Protein AF-A0A7Y9KHU3-F1 (afdb_monomer_lite)

Foldseek 3Di:
DDPPPPPPPPLPLVVQLVVLLVVLLVVDDPCCCVVPVPDDLLVSLCVSCVSVVVQCVPPSVVLSVLSSVCSPPVPVRVVVNVVVVVPTPDDDPPDDPPPDDDDD

Radius of gyration: 17.87 Å; chains: 1; bounding box: 54×32×49 Å

Structure (mmCIF, N/CA/C/O backbone):
data_AF-A0A7Y9KHU3-F1
#
_entry.id   AF-A0A7Y9KHU3-F1
#
loop_
_atom_site.group_PDB
_atom_site.id
_atom_site.type_symbol
_atom_site.label_atom_id
_atom_site.label_alt_id
_atom_site.label_comp_id
_atom_site.label_asym_id
_atom_site.label_entity_id
_atom_site.label_seq_id
_atom_site.pdbx_PDB_ins_code
_atom_site.Cartn_x
_atom_site.Cartn_y
_atom_site.Cartn_z
_atom_site.occupancy
_atom_site.B_iso_or_equiv
_atom_site.auth_seq_id
_atom_site.auth_comp_id
_atom_site.auth_asym_id
_atom_site.auth_atom_id
_atom_site.pdbx_PDB_model_num
ATOM 1 N N . MET A 1 1 ? 20.226 18.497 34.778 1.00 49.62 1 MET A N 1
ATOM 2 C CA . MET A 1 1 ? 20.101 17.257 33.993 1.00 49.62 1 MET A CA 1
ATOM 3 C C . MET A 1 1 ? 18.645 17.169 33.599 1.00 49.62 1 MET A C 1
ATOM 5 O O . MET A 1 1 ? 17.831 16.731 34.396 1.00 49.62 1 MET A O 1
ATOM 9 N N . THR A 1 2 ? 18.303 17.796 32.478 1.00 56.50 2 THR A N 1
ATOM 10 C CA . THR A 1 2 ? 16.931 17.832 31.975 1.00 56.50 2 THR A CA 1
ATOM 11 C C . THR A 1 2 ? 16.620 16.442 31.457 1.00 56.50 2 THR A C 1
ATOM 13 O O . THR A 1 2 ? 17.385 15.898 30.663 1.00 56.50 2 THR A O 1
ATOM 16 N N . ASP A 1 3 ? 15.559 15.851 31.980 1.00 49.62 3 ASP A N 1
ATOM 17 C CA . ASP A 1 3 ? 15.072 14.560 31.535 1.00 49.62 3 ASP A CA 1
ATOM 18 C C . ASP A 1 3 ? 14.642 14.700 30.067 1.00 49.62 3 ASP A C 1
ATOM 20 O O . ASP A 1 3 ? 13.659 15.370 29.753 1.00 49.62 3 ASP A O 1
ATOM 24 N N . HIS A 1 4 ? 15.440 14.150 29.153 1.00 56.16 4 HIS A N 1
ATOM 25 C CA . HIS A 1 4 ? 15.076 14.003 27.748 1.00 56.16 4 HIS A CA 1
ATOM 26 C C . HIS A 1 4 ? 14.269 12.715 27.583 1.00 56.16 4 HIS A C 1
ATOM 28 O O . HIS A 1 4 ? 14.628 11.859 26.772 1.00 56.16 4 HIS A O 1
ATOM 34 N N . THR A 1 5 ? 13.191 12.561 28.359 1.00 50.50 5 THR A N 1
ATOM 35 C CA . THR A 1 5 ? 12.156 11.583 28.033 1.00 50.50 5 THR A CA 1
ATOM 36 C C . THR A 1 5 ? 11.664 11.953 26.641 1.00 50.50 5 THR A C 1
ATOM 38 O O . THR A 1 5 ? 10.925 12.917 26.443 1.00 50.50 5 THR A O 1
ATOM 41 N N . THR A 1 6 ? 12.178 11.228 25.651 1.00 45.66 6 THR A N 1
ATOM 42 C CA . THR A 1 6 ? 11.645 11.239 24.297 1.00 45.66 6 THR A CA 1
ATOM 43 C C . THR A 1 6 ? 10.179 10.864 24.464 1.00 45.66 6 THR A C 1
ATOM 45 O O . THR A 1 6 ? 9.923 9.834 25.096 1.00 45.66 6 THR A O 1
ATOM 48 N N . PRO A 1 7 ? 9.216 11.695 24.021 1.00 47.47 7 PRO A N 1
ATOM 49 C CA . PRO A 1 7 ? 7.821 11.290 24.081 1.00 47.47 7 PRO A CA 1
ATOM 50 C C . PRO A 1 7 ? 7.735 9.928 23.397 1.00 47.47 7 PRO A C 1
ATOM 52 O O . PRO A 1 7 ? 8.329 9.755 22.329 1.00 47.47 7 PRO A O 1
ATOM 55 N N . ALA A 1 8 ? 7.111 8.949 24.060 1.00 53.28 8 ALA A N 1
ATOM 56 C CA . ALA A 1 8 ? 6.898 7.633 23.477 1.00 53.28 8 ALA A CA 1
ATOM 57 C C . ALA A 1 8 ? 6.368 7.858 22.060 1.00 53.28 8 ALA A C 1
ATOM 59 O O . ALA A 1 8 ? 5.393 8.590 21.884 1.00 53.28 8 ALA A O 1
ATOM 60 N N . LYS A 1 9 ? 7.092 7.355 21.053 1.00 55.16 9 LYS A N 1
ATOM 61 C CA . LYS A 1 9 ? 6.645 7.417 19.665 1.00 55.16 9 LYS A CA 1
ATOM 62 C C . LYS A 1 9 ? 5.235 6.835 19.683 1.00 55.16 9 LYS A C 1
ATOM 64 O O . LYS A 1 9 ? 5.081 5.688 20.080 1.00 55.16 9 LYS A O 1
ATOM 69 N N . GLN A 1 10 ? 4.227 7.650 19.378 1.00 55.25 10 GLN A N 1
ATOM 70 C CA . GLN A 1 10 ? 2.865 7.159 19.223 1.00 55.25 10 GLN A CA 1
ATOM 71 C C . GLN A 1 10 ? 2.966 6.043 18.173 1.00 55.25 10 GLN A C 1
ATOM 73 O O . GLN A 1 10 ? 3.421 6.308 17.055 1.00 55.25 10 GLN A O 1
ATOM 78 N N . ASP A 1 11 ? 2.672 4.803 18.557 1.00 73.88 11 ASP A N 1
ATOM 79 C CA . ASP A 1 11 ? 2.684 3.650 17.659 1.00 73.88 11 ASP A CA 1
ATOM 80 C C . ASP A 1 11 ? 1.472 3.773 16.721 1.00 73.88 11 ASP A C 1
ATOM 82 O O . ASP A 1 11 ? 0.474 3.087 16.894 1.00 73.88 11 ASP A O 1
ATOM 86 N N . ASP A 1 12 ? 1.511 4.726 15.781 1.00 86.88 12 ASP A N 1
ATOM 87 C CA . ASP A 1 12 ? 0.494 4.895 14.741 1.00 86.88 12 ASP A CA 1
ATOM 88 C C . ASP A 1 12 ? 0.771 3.867 13.627 1.00 86.88 12 ASP A C 1
ATOM 90 O O . ASP A 1 12 ? 1.705 4.057 12.831 1.00 86.88 12 ASP A O 1
ATOM 94 N N . PRO A 1 13 ? -0.009 2.770 13.548 1.00 89.94 13 PRO A N 1
ATOM 95 C CA . PRO A 1 13 ? 0.242 1.704 12.585 1.00 89.94 13 PRO A CA 1
ATOM 96 C C . PRO A 1 13 ? 0.035 2.175 11.139 1.00 89.94 13 PRO A C 1
ATOM 98 O O . PRO A 1 13 ? 0.681 1.666 10.223 1.00 89.94 13 PRO A O 1
ATOM 101 N N . ILE A 1 14 ? -0.807 3.190 10.916 1.00 90.44 14 ILE A N 1
ATOM 102 C CA . ILE A 1 14 ? -1.021 3.780 9.592 1.00 90.44 14 ILE A CA 1
ATOM 103 C C . ILE A 1 14 ? 0.176 4.637 9.191 1.00 90.44 14 ILE A C 1
ATOM 105 O O . ILE A 1 14 ? 0.596 4.597 8.032 1.00 90.44 14 ILE A O 1
ATOM 109 N N . ALA A 1 15 ? 0.757 5.393 10.124 1.00 91.69 15 ALA A N 1
ATOM 110 C CA . ALA A 1 15 ? 1.996 6.113 9.854 1.00 91.69 15 ALA A CA 1
ATOM 111 C C . ALA A 1 15 ? 3.148 5.152 9.516 1.00 91.69 15 ALA A C 1
ATOM 113 O O . ALA A 1 15 ? 3.879 5.417 8.560 1.00 91.69 15 ALA A O 1
ATOM 114 N N . ASP A 1 16 ? 3.286 4.030 10.236 1.00 93.31 16 ASP A N 1
ATOM 115 C CA . ASP A 1 16 ? 4.307 3.018 9.923 1.00 93.31 16 ASP A CA 1
ATOM 116 C C . ASP A 1 16 ? 4.072 2.381 8.543 1.00 93.31 16 ASP A C 1
ATOM 118 O O . ASP A 1 16 ? 4.971 2.386 7.699 1.00 93.31 16 ASP A O 1
ATOM 122 N N . MET A 1 17 ? 2.842 1.939 8.254 1.00 95.06 17 MET A N 1
ATOM 123 C CA . MET A 1 17 ? 2.460 1.397 6.942 1.00 95.06 17 MET A CA 1
ATOM 124 C C . MET A 1 17 ? 2.778 2.375 5.799 1.00 95.06 17 MET A C 1
ATOM 126 O O . MET A 1 17 ? 3.350 1.977 4.784 1.00 95.06 17 MET A O 1
ATOM 130 N N . ARG A 1 18 ? 2.493 3.674 5.971 1.00 95.00 18 ARG A N 1
ATOM 131 C CA . ARG A 1 18 ? 2.795 4.713 4.967 1.00 95.00 18 ARG A CA 1
ATOM 132 C C . ARG A 1 18 ? 4.291 4.890 4.728 1.00 95.00 18 ARG A C 1
ATOM 134 O O . ARG A 1 18 ? 4.700 5.087 3.583 1.00 95.00 18 ARG A O 1
ATOM 141 N N . VAL A 1 19 ? 5.107 4.827 5.781 1.00 96.06 19 VAL A N 1
ATOM 142 C CA . VAL A 1 19 ? 6.570 4.887 5.647 1.00 96.06 19 VAL A CA 1
ATOM 143 C C . VAL A 1 19 ? 7.075 3.679 4.860 1.00 96.06 19 VAL A C 1
ATOM 145 O O . VAL A 1 19 ? 7.831 3.860 3.905 1.00 96.06 19 VAL A O 1
ATOM 148 N N . ARG A 1 20 ? 6.620 2.466 5.199 1.00 98.12 20 ARG A N 1
ATOM 149 C CA . ARG A 1 20 ? 6.982 1.239 4.471 1.00 98.12 20 ARG A CA 1
ATOM 150 C C . ARG A 1 20 ? 6.563 1.304 3.004 1.00 98.12 20 ARG A C 1
ATOM 152 O O . ARG A 1 20 ? 7.379 1.028 2.131 1.00 98.12 20 ARG A O 1
ATOM 159 N N . LEU A 1 21 ? 5.335 1.748 2.726 1.00 98.12 21 LEU A N 1
ATOM 160 C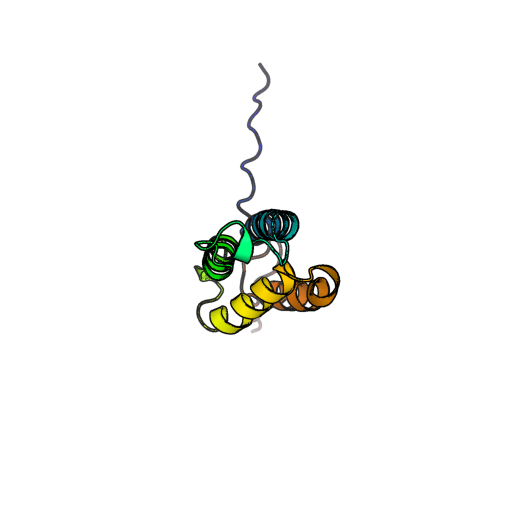 CA . LEU A 1 21 ? 4.833 1.931 1.364 1.00 98.12 21 LEU A CA 1
ATOM 161 C C . LEU A 1 21 ? 5.716 2.886 0.557 1.00 98.12 21 LEU A C 1
ATOM 163 O O . LEU A 1 21 ? 6.080 2.574 -0.573 1.00 98.12 21 LEU A O 1
ATOM 167 N N . GLY A 1 22 ? 6.078 4.034 1.134 1.00 97.81 22 GLY A N 1
ATOM 168 C CA . GLY A 1 22 ? 6.958 4.997 0.475 1.00 97.81 22 GLY A CA 1
ATOM 169 C C . GLY A 1 22 ? 8.329 4.405 0.145 1.00 97.81 22 GLY A C 1
ATOM 170 O O . GLY A 1 22 ? 8.842 4.629 -0.947 1.00 97.81 22 GLY A O 1
ATOM 171 N N . LEU A 1 23 ? 8.905 3.615 1.055 1.00 98.31 23 LEU A N 1
ATOM 172 C CA . LEU A 1 23 ? 10.187 2.941 0.830 1.00 98.31 23 LEU A CA 1
ATOM 173 C C . LEU A 1 23 ? 10.114 1.926 -0.315 1.00 98.31 23 LEU A C 1
ATOM 175 O O . LEU A 1 23 ? 10.978 1.942 -1.192 1.00 98.31 23 LEU A O 1
ATOM 179 N N . VAL A 1 24 ? 9.080 1.083 -0.331 1.00 98.25 24 VAL A N 1
ATOM 180 C CA . VAL A 1 24 ? 8.872 0.097 -1.400 1.00 98.25 24 VAL A CA 1
ATOM 181 C C . VAL A 1 24 ? 8.631 0.804 -2.734 1.00 98.25 24 VAL A C 1
ATOM 183 O O . VAL A 1 24 ? 9.306 0.498 -3.710 1.00 98.25 24 VAL A O 1
ATOM 186 N N . ALA A 1 25 ? 7.746 1.802 -2.779 1.00 97.94 25 ALA A N 1
ATOM 187 C CA . ALA A 1 25 ? 7.438 2.551 -3.998 1.00 97.94 25 ALA A CA 1
ATOM 188 C C . ALA A 1 25 ? 8.659 3.278 -4.587 1.00 97.94 25 ALA A C 1
ATOM 190 O O . ALA A 1 25 ? 8.823 3.324 -5.800 1.00 97.94 25 ALA A O 1
ATOM 191 N N . LEU A 1 26 ? 9.537 3.831 -3.743 1.00 97.81 26 LEU A N 1
ATOM 192 C CA . LEU A 1 26 ? 10.783 4.466 -4.191 1.00 97.81 26 LEU A CA 1
ATOM 193 C C . LEU A 1 26 ? 11.833 3.461 -4.681 1.00 97.81 26 LEU A C 1
ATOM 195 O O . LEU A 1 26 ? 12.715 3.835 -5.452 1.00 97.81 26 LEU A O 1
ATOM 199 N N . SER A 1 27 ? 11.763 2.218 -4.204 1.00 96.19 27 SER A N 1
ATOM 200 C CA . SER A 1 27 ? 12.696 1.148 -4.567 1.00 96.19 27 SER A CA 1
ATOM 201 C C . SER A 1 27 ? 12.212 0.340 -5.772 1.00 96.19 27 SER A C 1
ATOM 203 O O . SER A 1 27 ? 13.026 -0.271 -6.459 1.00 96.19 27 SER A O 1
ATOM 205 N N . TYR A 1 28 ? 10.904 0.338 -6.040 1.00 97.06 28 TYR A N 1
ATOM 206 C CA . TYR A 1 28 ? 10.309 -0.379 -7.155 1.00 97.06 28 TYR A CA 1
ATOM 207 C C . TYR A 1 28 ? 10.618 0.305 -8.490 1.00 97.06 28 TYR A C 1
ATOM 209 O O . TYR A 1 28 ? 10.441 1.510 -8.669 1.00 97.06 28 TYR A O 1
ATOM 217 N N . PHE A 1 29 ? 11.026 -0.500 -9.466 1.00 95.56 29 PHE A N 1
ATOM 218 C CA . PHE A 1 29 ? 11.112 -0.121 -10.871 1.00 95.56 29 PHE A CA 1
ATOM 219 C C . PHE A 1 29 ? 10.742 -1.340 -11.730 1.00 95.56 29 PHE A C 1
ATOM 221 O O . PHE A 1 29 ? 11.065 -2.461 -11.336 1.00 95.56 29 PHE A O 1
ATOM 228 N N . PRO A 1 30 ? 10.078 -1.178 -12.891 1.00 90.62 30 PRO A N 1
ATOM 229 C CA . PRO A 1 30 ? 9.545 -2.308 -13.664 1.00 90.62 30 PRO A CA 1
ATOM 230 C C . PRO A 1 30 ? 10.579 -3.388 -14.022 1.00 90.62 30 PRO A C 1
ATOM 232 O O . PRO A 1 30 ? 10.263 -4.577 -14.066 1.00 90.62 30 PRO A O 1
ATOM 235 N N . GLU A 1 31 ? 11.828 -2.991 -14.256 1.00 96.38 31 GLU A N 1
ATOM 236 C CA . GLU A 1 31 ? 12.923 -3.884 -14.628 1.00 96.38 31 GLU A CA 1
ATOM 237 C C . GLU A 1 31 ? 13.484 -4.700 -13.453 1.00 96.38 31 GLU A C 1
ATOM 239 O O . GLU A 1 31 ? 14.307 -5.587 -13.685 1.00 96.38 31 GLU A O 1
ATOM 244 N N . ILE A 1 32 ? 13.042 -4.465 -12.210 1.00 96.19 32 ILE A N 1
ATOM 245 C CA . ILE A 1 32 ? 13.544 -5.177 -11.025 1.00 96.19 32 ILE A CA 1
ATOM 246 C C . ILE A 1 32 ? 13.398 -6.692 -11.173 1.00 96.19 32 ILE A C 1
ATOM 248 O O . ILE A 1 32 ? 14.310 -7.431 -10.833 1.00 96.19 32 ILE A O 1
ATOM 252 N N . HIS A 1 33 ? 12.324 -7.160 -11.813 1.00 92.00 33 HIS A N 1
ATOM 253 C CA . HIS A 1 33 ? 12.087 -8.583 -12.066 1.00 92.00 33 HIS A CA 1
ATOM 254 C C . HIS A 1 33 ? 13.118 -9.225 -13.011 1.00 92.00 33 HIS A C 1
ATOM 256 O O . HIS A 1 33 ? 13.270 -10.445 -13.024 1.00 92.00 33 HIS A O 1
ATOM 262 N N . ALA A 1 34 ? 13.817 -8.425 -13.823 1.00 94.00 34 ALA A N 1
ATOM 263 C CA . ALA A 1 34 ? 14.903 -8.896 -14.679 1.00 94.00 34 ALA A CA 1
ATOM 264 C C . ALA A 1 34 ? 16.267 -8.850 -13.971 1.00 94.00 34 ALA A C 1
ATOM 266 O O . ALA A 1 34 ? 17.132 -9.674 -14.267 1.00 94.00 34 ALA A O 1
ATOM 267 N N . VAL A 1 35 ? 16.464 -7.892 -13.058 1.00 96.56 35 VAL A N 1
ATOM 268 C CA . VAL A 1 35 ? 17.711 -7.714 -12.292 1.00 96.56 35 VAL A CA 1
ATOM 269 C C . VAL A 1 35 ? 17.772 -8.671 -11.100 1.00 96.56 35 VAL A C 1
ATOM 271 O O . VAL A 1 35 ? 18.825 -9.231 -10.801 1.00 96.56 35 VAL A O 1
ATOM 274 N N . GLU A 1 36 ? 16.630 -8.894 -10.460 1.00 96.25 36 GLU A N 1
ATOM 275 C CA . GLU A 1 36 ? 16.452 -9.693 -9.254 1.00 96.25 36 GLU A CA 1
ATOM 276 C C . GLU A 1 36 ? 15.330 -10.717 -9.499 1.00 96.25 36 GLU A C 1
ATOM 278 O O . GLU A 1 36 ? 14.167 -10.460 -9.190 1.00 96.25 36 GLU A O 1
ATOM 283 N N . PRO A 1 37 ? 15.642 -11.897 -10.074 1.00 94.06 37 PRO A N 1
ATOM 284 C CA . PRO A 1 37 ? 14.630 -12.891 -10.452 1.00 94.06 37 PRO A CA 1
ATOM 285 C C . PRO A 1 37 ? 13.806 -13.435 -9.279 1.00 94.06 37 PRO A C 1
ATOM 287 O O . PRO A 1 37 ? 12.695 -13.925 -9.475 1.00 94.06 37 PRO A O 1
ATOM 290 N N . ASP A 1 38 ? 14.360 -13.364 -8.069 1.00 96.00 38 ASP A N 1
ATOM 291 C CA . ASP A 1 38 ? 13.697 -13.796 -6.840 1.00 96.00 38 ASP A CA 1
ATOM 292 C C . ASP A 1 38 ? 12.815 -12.699 -6.220 1.00 96.00 38 ASP A C 1
ATOM 294 O O . ASP A 1 38 ? 12.103 -12.975 -5.253 1.00 96.00 38 ASP A O 1
ATOM 298 N N . TYR A 1 39 ? 12.828 -11.475 -6.766 1.00 95.81 39 TYR A N 1
ATOM 299 C CA . TYR A 1 39 ? 12.007 -10.371 -6.282 1.00 95.81 39 TYR A CA 1
ATOM 300 C C . TYR A 1 39 ? 10.516 -10.664 -6.471 1.00 95.81 39 TYR A C 1
ATOM 302 O O . TYR A 1 39 ? 10.044 -10.968 -7.575 1.00 95.81 39 TYR A O 1
ATOM 310 N N . ARG A 1 40 ? 9.749 -10.501 -5.390 1.00 95.56 40 ARG A N 1
ATOM 311 C CA . ARG A 1 40 ? 8.293 -10.634 -5.391 1.00 95.56 40 ARG A CA 1
ATOM 312 C C . ARG A 1 40 ? 7.656 -9.419 -4.740 1.00 95.56 40 ARG A C 1
ATOM 314 O O . ARG A 1 40 ? 7.756 -9.232 -3.534 1.00 95.56 40 ARG A O 1
ATOM 321 N N . LEU A 1 41 ? 6.880 -8.674 -5.526 1.00 95.88 41 LEU A N 1
ATOM 322 C CA . LEU A 1 41 ? 6.075 -7.558 -5.022 1.00 95.88 41 LEU A CA 1
ATOM 323 C C . LEU A 1 41 ? 5.111 -7.995 -3.901 1.00 95.88 41 LEU A C 1
ATOM 325 O O . LEU A 1 41 ? 4.796 -7.213 -3.013 1.00 95.88 41 LEU A O 1
ATOM 329 N N . THR A 1 42 ? 4.661 -9.252 -3.903 1.00 96.00 42 THR A N 1
ATOM 330 C CA . THR A 1 42 ? 3.797 -9.798 -2.845 1.00 96.00 42 THR A CA 1
ATOM 331 C C . THR A 1 42 ? 4.456 -9.802 -1.469 1.00 96.00 42 THR A C 1
ATOM 333 O O . THR A 1 42 ? 3.757 -9.624 -0.474 1.00 96.00 42 THR A O 1
ATOM 336 N N . ASP A 1 43 ? 5.776 -9.989 -1.407 1.00 97.06 43 ASP A N 1
ATOM 337 C CA . ASP A 1 43 ? 6.516 -10.053 -0.145 1.00 97.06 43 ASP A CA 1
ATOM 338 C C . ASP A 1 43 ? 6.625 -8.641 0.459 1.00 97.06 43 ASP A C 1
ATOM 340 O O . ASP A 1 43 ? 6.358 -8.446 1.646 1.00 97.06 43 ASP A O 1
ATOM 344 N N . ASP A 1 44 ? 6.876 -7.635 -0.386 1.00 97.75 44 ASP A N 1
ATOM 345 C CA . ASP A 1 44 ? 6.844 -6.222 0.003 1.00 97.75 44 ASP A CA 1
ATOM 346 C C . ASP A 1 44 ? 5.448 -5.780 0.452 1.00 97.75 44 ASP A C 1
ATOM 348 O O . ASP A 1 44 ? 5.304 -5.117 1.476 1.00 97.75 44 ASP A O 1
ATOM 352 N N . VAL A 1 45 ? 4.400 -6.161 -0.284 1.00 97.50 45 VAL A N 1
ATOM 353 C CA . VAL A 1 45 ? 3.009 -5.830 0.070 1.00 97.50 45 VAL A CA 1
ATOM 354 C C . VAL A 1 45 ? 2.641 -6.416 1.435 1.00 97.50 45 VAL A C 1
ATOM 356 O O . VAL A 1 45 ? 2.043 -5.719 2.256 1.00 97.50 45 VAL A O 1
ATOM 359 N N . ALA A 1 46 ? 3.029 -7.665 1.711 1.00 96.31 46 ALA A N 1
ATOM 360 C CA . ALA A 1 46 ? 2.814 -8.283 3.017 1.00 96.31 46 ALA A CA 1
ATOM 361 C C . ALA A 1 46 ? 3.542 -7.517 4.134 1.00 96.31 46 ALA A C 1
ATOM 363 O O . ALA A 1 46 ? 2.957 -7.256 5.185 1.00 96.31 46 ALA A O 1
ATOM 364 N N . TRP A 1 47 ? 4.787 -7.095 3.892 1.00 97.00 47 TRP A N 1
ATOM 365 C CA . 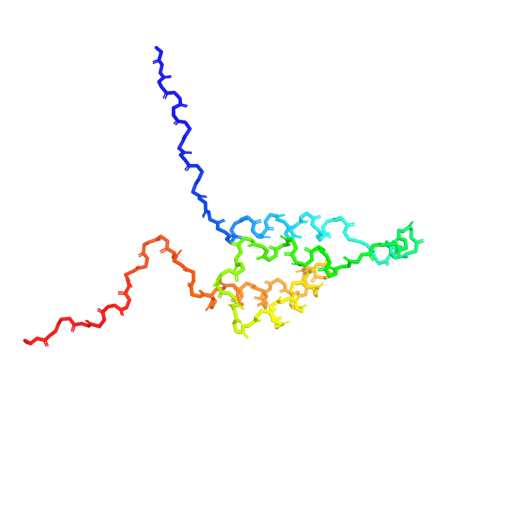TRP A 1 47 ? 5.564 -6.300 4.844 1.00 97.00 47 TRP A CA 1
ATOM 366 C C . TRP A 1 47 ? 4.992 -4.893 5.075 1.00 97.00 47 TRP A C 1
ATOM 368 O O . TRP A 1 47 ? 5.004 -4.395 6.203 1.00 97.00 47 TRP A O 1
ATOM 378 N N . VAL A 1 48 ? 4.461 -4.251 4.031 1.00 97.50 48 VAL A N 1
ATOM 379 C CA . VAL A 1 48 ? 3.792 -2.945 4.121 1.00 97.50 48 VAL A CA 1
ATOM 380 C C . VAL A 1 48 ? 2.527 -3.033 4.974 1.00 97.50 48 VAL A C 1
ATOM 382 O O . VAL A 1 48 ? 2.268 -2.126 5.760 1.00 97.50 48 VAL A O 1
ATOM 385 N N . LEU A 1 49 ? 1.753 -4.112 4.843 1.00 95.56 49 LEU A N 1
ATOM 386 C CA . LEU A 1 49 ? 0.485 -4.296 5.555 1.00 95.56 49 LEU A CA 1
ATOM 387 C C . LEU A 1 49 ? 0.626 -4.836 6.980 1.00 95.56 49 LEU A C 1
ATOM 389 O O . LEU A 1 49 ? -0.317 -4.705 7.758 1.00 95.56 49 LEU A O 1
ATOM 393 N N . GLU A 1 50 ? 1.777 -5.407 7.341 1.00 94.81 50 GLU A N 1
ATOM 394 C CA . GLU A 1 50 ? 2.039 -5.971 8.673 1.00 94.81 50 GLU A CA 1
ATOM 395 C C . GLU A 1 50 ? 1.589 -5.063 9.841 1.00 94.81 50 GLU A C 1
ATOM 397 O O . GLU A 1 50 ? 0.918 -5.581 10.736 1.00 94.81 50 GLU A O 1
ATOM 402 N N . PRO A 1 51 ? 1.844 -3.734 9.848 1.00 93.19 51 PRO A N 1
ATOM 403 C CA . PRO A 1 51 ? 1.452 -2.869 10.965 1.00 93.19 51 PRO A CA 1
ATOM 404 C C . PRO A 1 51 ? -0.059 -2.776 11.189 1.00 93.19 51 PRO A C 1
ATOM 406 O O . PRO A 1 51 ? -0.492 -2.466 12.293 1.00 93.19 51 PRO A O 1
ATOM 409 N N . ILE A 1 52 ? -0.862 -3.017 10.149 1.00 92.06 52 ILE A N 1
ATOM 410 C CA . ILE A 1 52 ? -2.325 -2.903 10.194 1.00 92.06 52 ILE A CA 1
ATOM 411 C C . ILE A 1 52 ? -3.029 -4.253 10.022 1.00 92.06 52 ILE A C 1
ATOM 413 O O . ILE A 1 52 ? -4.245 -4.290 9.840 1.00 92.06 52 ILE A O 1
ATOM 417 N N . ALA A 1 53 ? -2.288 -5.363 10.084 1.00 90.81 53 ALA A N 1
ATOM 418 C CA . ALA A 1 53 ? -2.793 -6.699 9.773 1.00 90.81 53 ALA A CA 1
ATOM 419 C C . ALA A 1 53 ? -4.019 -7.105 10.615 1.00 90.81 53 ALA A C 1
ATOM 421 O O . ALA A 1 53 ? -4.914 -7.787 10.117 1.00 90.81 53 ALA A O 1
ATOM 422 N N . GLU A 1 54 ? -4.096 -6.657 11.870 1.00 88.19 54 GLU A N 1
ATOM 423 C CA . GLU A 1 54 ? -5.221 -6.955 12.767 1.00 88.19 54 GLU A CA 1
ATOM 424 C C . GLU A 1 54 ? -6.530 -6.236 12.390 1.00 88.19 54 GLU A C 1
ATOM 426 O O . GLU A 1 54 ? -7.608 -6.699 12.757 1.00 88.19 54 GLU A O 1
ATOM 431 N N . PHE A 1 55 ? -6.457 -5.150 11.613 1.00 87.12 55 PHE A N 1
ATOM 432 C CA . PHE A 1 55 ? -7.610 -4.314 11.253 1.00 87.12 55 PHE A CA 1
ATOM 433 C C . PHE A 1 55 ? -8.208 -4.647 9.880 1.00 87.12 55 PHE A C 1
ATOM 435 O O . PHE A 1 55 ? -9.226 -4.073 9.506 1.00 87.12 55 PHE A O 1
ATOM 442 N N . ILE A 1 56 ? -7.584 -5.556 9.121 1.00 84.94 56 ILE A N 1
ATOM 443 C CA . ILE A 1 56 ? -7.891 -5.805 7.699 1.00 84.94 56 ILE A CA 1
ATOM 444 C C . ILE A 1 56 ? -8.392 -7.235 7.429 1.00 84.94 56 ILE A C 1
ATOM 446 O O . ILE A 1 56 ? -8.379 -7.689 6.287 1.00 84.94 56 ILE A O 1
ATOM 450 N N . ALA A 1 57 ? -8.829 -7.965 8.463 1.00 68.00 57 ALA A N 1
ATOM 451 C CA . ALA A 1 57 ? -9.117 -9.404 8.398 1.00 68.00 57 ALA A CA 1
ATOM 452 C C . ALA A 1 57 ? -10.179 -9.826 7.351 1.00 68.00 57 ALA A C 1
ATOM 454 O O . ALA A 1 57 ? -10.130 -10.963 6.886 1.00 68.00 57 ALA A O 1
ATOM 455 N N . GLU A 1 58 ? -11.093 -8.936 6.938 1.00 61.41 58 GLU A N 1
ATOM 456 C CA . GLU A 1 58 ? -12.091 -9.210 5.881 1.00 61.41 58 GLU A CA 1
ATOM 457 C C . GLU A 1 58 ? -11.757 -8.551 4.525 1.00 61.41 58 GLU A C 1
ATOM 459 O O . GLU A 1 58 ? -12.100 -9.082 3.470 1.00 61.41 58 GLU A O 1
ATOM 464 N N . GLU A 1 59 ? -11.024 -7.435 4.529 1.00 61.38 59 GLU A N 1
ATOM 465 C CA . GLU A 1 59 ? -10.735 -6.601 3.345 1.00 61.38 59 GLU A CA 1
ATOM 466 C C . GLU A 1 59 ? -9.309 -6.790 2.799 1.00 61.38 59 GLU A C 1
ATOM 468 O O . GLU A 1 59 ? -8.934 -6.209 1.776 1.00 61.38 59 GLU A O 1
ATOM 473 N N . GLY A 1 60 ? -8.505 -7.632 3.457 1.00 64.88 60 GLY A N 1
ATOM 474 C CA . GLY A 1 60 ? -7.066 -7.754 3.227 1.00 64.88 60 GLY A CA 1
ATOM 475 C C . GLY A 1 60 ? -6.674 -8.100 1.791 1.00 64.88 60 GLY A C 1
ATOM 476 O O . GLY A 1 60 ? -5.605 -7.696 1.347 1.00 64.88 60 GLY A O 1
ATOM 477 N N . SER A 1 61 ? -7.545 -8.774 1.029 1.00 73.75 61 SER A N 1
ATOM 478 C CA . SER A 1 61 ? -7.292 -9.064 -0.392 1.00 73.75 61 SER A CA 1
ATOM 479 C C . SER A 1 61 ? -7.418 -7.828 -1.292 1.00 73.75 61 SER A C 1
ATOM 481 O O . SER A 1 61 ? -6.580 -7.629 -2.168 1.00 73.75 61 SER A O 1
ATOM 483 N N . THR A 1 62 ? -8.412 -6.968 -1.048 1.00 88.12 62 THR A N 1
ATOM 484 C CA . THR A 1 62 ? -8.642 -5.748 -1.843 1.00 88.12 62 THR A CA 1
ATOM 485 C C . THR A 1 62 ? -7.623 -4.670 -1.484 1.00 88.12 62 THR A C 1
ATOM 487 O O . THR A 1 62 ? -7.058 -4.026 -2.367 1.00 88.12 62 THR A O 1
ATOM 490 N N . LEU A 1 63 ? -7.313 -4.518 -0.192 1.00 93.25 63 LEU A N 1
ATOM 491 C CA . LEU A 1 63 ? -6.296 -3.566 0.245 1.00 93.25 63 LEU A CA 1
ATOM 492 C C . LEU A 1 63 ? -4.890 -3.972 -0.226 1.00 93.25 63 LEU A C 1
ATOM 494 O O . LEU A 1 63 ? -4.126 -3.108 -0.647 1.00 93.25 63 LEU A O 1
ATOM 498 N N . ALA A 1 64 ? -4.551 -5.266 -0.219 1.00 95.19 64 ALA A N 1
ATOM 499 C CA . ALA A 1 64 ? -3.276 -5.744 -0.758 1.00 95.19 64 ALA A CA 1
ATOM 500 C C . ALA A 1 64 ? -3.119 -5.442 -2.253 1.00 95.19 64 ALA A C 1
ATOM 502 O O . ALA A 1 64 ? -2.050 -5.000 -2.677 1.00 95.19 64 ALA A O 1
ATOM 503 N N . GLU A 1 65 ? -4.176 -5.620 -3.049 1.00 96.25 65 GLU A N 1
ATOM 504 C CA . GLU A 1 65 ? -4.157 -5.257 -4.468 1.00 96.25 65 GLU A CA 1
ATOM 505 C C . GLU A 1 65 ? -3.957 -3.748 -4.663 1.00 96.25 65 GLU A C 1
ATOM 507 O O . GLU A 1 65 ? -3.122 -3.326 -5.467 1.00 96.25 65 GLU A O 1
ATOM 512 N N . LEU A 1 66 ? -4.667 -2.924 -3.892 1.00 97.44 66 LEU A N 1
ATOM 513 C CA . LEU A 1 66 ? -4.528 -1.472 -3.946 1.00 97.44 66 LEU A CA 1
ATOM 514 C C . LEU A 1 66 ? -3.127 -1.003 -3.530 1.00 97.44 66 LEU A C 1
ATOM 516 O O . LEU A 1 66 ? -2.556 -0.122 -4.173 1.00 97.44 66 LEU A O 1
ATOM 520 N N . VAL A 1 67 ? -2.531 -1.621 -2.509 1.00 97.75 67 VAL A N 1
ATOM 521 C CA . VAL A 1 67 ? -1.140 -1.364 -2.109 1.00 97.75 67 VAL A CA 1
ATOM 522 C C . VAL A 1 67 ? -0.174 -1.753 -3.226 1.00 97.75 67 VAL A C 1
ATOM 524 O O . VAL A 1 67 ? 0.683 -0.945 -3.574 1.00 97.75 67 VAL A O 1
ATOM 527 N N . ALA A 1 68 ? -0.337 -2.924 -3.850 1.00 97.75 68 ALA A N 1
ATOM 528 C CA . ALA A 1 68 ? 0.500 -3.348 -4.974 1.00 97.75 68 ALA A CA 1
ATOM 529 C C . ALA A 1 68 ? 0.425 -2.357 -6.149 1.00 97.75 68 ALA A C 1
ATOM 531 O O . ALA A 1 68 ? 1.449 -1.953 -6.699 1.00 97.75 68 ALA A O 1
ATOM 532 N N . ARG A 1 69 ?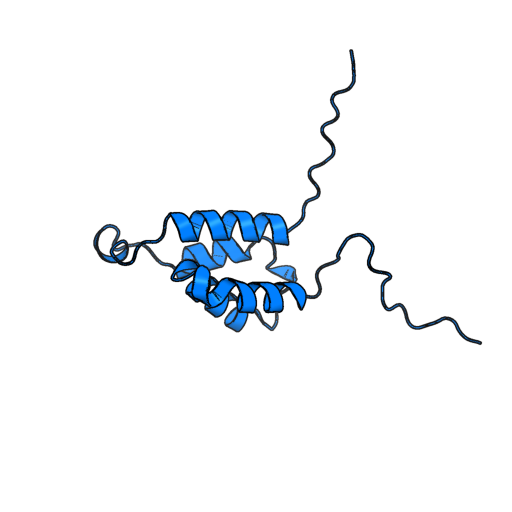 -0.787 -1.908 -6.498 1.00 98.12 69 ARG A N 1
ATOM 533 C CA . ARG A 1 69 ? -1.010 -0.886 -7.532 1.00 98.12 69 ARG A CA 1
ATOM 534 C C . ARG A 1 69 ? -0.358 0.442 -7.150 1.00 98.12 69 ARG A C 1
ATOM 536 O O . ARG A 1 69 ? 0.309 1.046 -7.985 1.00 98.12 69 ARG A O 1
ATOM 543 N N . THR A 1 70 ? -0.483 0.855 -5.890 1.00 98.44 70 THR A N 1
ATOM 544 C CA . THR A 1 70 ? 0.118 2.096 -5.380 1.00 98.44 70 THR A CA 1
ATOM 545 C C . THR A 1 70 ? 1.641 2.045 -5.355 1.00 98.44 70 THR A C 1
ATOM 547 O O . THR A 1 70 ? 2.265 3.066 -5.602 1.00 98.44 70 THR A O 1
ATOM 550 N N . VAL A 1 71 ? 2.260 0.887 -5.110 1.00 98.19 71 VAL A N 1
ATOM 551 C CA . VAL A 1 71 ? 3.718 0.729 -5.249 1.00 98.19 71 VAL A CA 1
ATOM 552 C C . VAL A 1 71 ? 4.163 1.012 -6.686 1.00 98.19 71 VAL A C 1
ATOM 554 O O . VAL A 1 71 ? 5.150 1.713 -6.890 1.00 98.19 71 VAL A O 1
ATOM 557 N N . ILE A 1 72 ? 3.425 0.495 -7.673 1.00 98.06 72 ILE A N 1
ATOM 558 C CA . ILE A 1 72 ? 3.759 0.627 -9.098 1.00 98.06 72 ILE A CA 1
ATOM 559 C C . ILE A 1 72 ? 3.498 2.052 -9.610 1.00 98.06 72 ILE A C 1
ATOM 561 O O . ILE A 1 72 ? 4.308 2.593 -10.361 1.00 98.06 72 ILE A O 1
ATOM 565 N N . ASP A 1 73 ? 2.373 2.658 -9.223 1.00 97.81 73 ASP A N 1
ATOM 566 C CA . ASP A 1 73 ? 1.998 4.018 -9.623 1.00 97.81 73 ASP A CA 1
ATOM 567 C C . ASP A 1 73 ? 1.382 4.796 -8.446 1.00 97.81 73 ASP A C 1
ATOM 569 O O . ASP A 1 73 ? 0.156 4.912 -8.315 1.00 97.81 73 ASP A O 1
ATOM 573 N N . PRO A 1 74 ? 2.226 5.379 -7.574 1.00 97.00 74 PRO A N 1
ATOM 574 C CA . PRO A 1 74 ? 1.742 6.120 -6.418 1.00 97.00 74 PRO A CA 1
ATOM 575 C C . PRO A 1 74 ? 0.880 7.321 -6.803 1.00 97.00 74 PRO A C 1
ATOM 577 O O . PRO A 1 74 ? 0.010 7.717 -6.035 1.00 97.00 74 PRO A O 1
ATOM 580 N N . THR A 1 75 ? 1.105 7.919 -7.977 1.00 96.19 75 THR A N 1
ATOM 581 C CA . THR A 1 75 ? 0.361 9.113 -8.400 1.00 96.19 75 THR A CA 1
ATOM 582 C C . THR A 1 75 ? -1.068 8.753 -8.778 1.00 96.19 75 THR A C 1
ATOM 584 O O . THR A 1 75 ? -1.987 9.474 -8.390 1.00 96.19 75 THR A O 1
ATOM 587 N N . ALA A 1 76 ? -1.263 7.640 -9.489 1.00 98.12 76 ALA A N 1
ATOM 588 C CA . ALA A 1 76 ? -2.589 7.189 -9.896 1.00 98.12 76 ALA A CA 1
ATOM 589 C C . ALA A 1 76 ? -3.445 6.703 -8.718 1.00 98.12 76 ALA A C 1
ATOM 591 O O . ALA A 1 76 ? -4.649 6.951 -8.705 1.00 98.12 76 ALA A O 1
ATOM 592 N N . TYR A 1 77 ? -2.839 6.039 -7.728 1.00 97.94 77 TYR A N 1
ATOM 593 C CA . TYR A 1 77 ? -3.588 5.313 -6.691 1.00 97.94 77 TYR A CA 1
ATOM 594 C C . TYR A 1 77 ? -3.577 5.958 -5.305 1.00 97.94 77 TYR A C 1
ATOM 596 O O . TYR A 1 77 ? -4.236 5.458 -4.396 1.00 97.94 77 TYR A O 1
ATOM 604 N N . ARG A 1 78 ? -2.887 7.095 -5.130 1.00 95.75 78 ARG A N 1
ATOM 605 C CA . ARG A 1 78 ? -2.813 7.809 -3.844 1.00 95.75 78 ARG A CA 1
ATOM 606 C C . ARG A 1 78 ? -4.184 8.049 -3.214 1.00 95.75 78 ARG A C 1
ATOM 608 O O . ARG A 1 78 ? -4.332 7.839 -2.017 1.00 95.75 78 ARG A O 1
ATOM 615 N N . GLU A 1 79 ? -5.143 8.565 -3.980 1.00 97.19 79 GLU A N 1
ATOM 616 C CA . GLU A 1 79 ? -6.450 8.969 -3.438 1.00 97.19 79 GLU A CA 1
ATOM 617 C C . GLU A 1 79 ? -7.292 7.755 -3.049 1.00 97.19 79 GLU A C 1
ATOM 619 O O . GLU A 1 79 ? -7.747 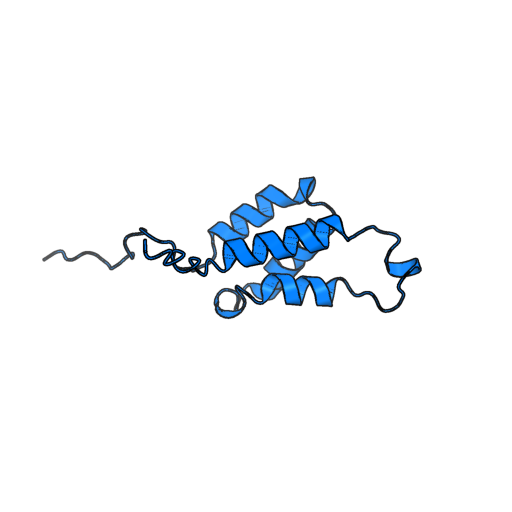7.684 -1.912 1.00 97.19 79 GLU A O 1
ATOM 624 N N . GLU A 1 80 ? -7.375 6.753 -3.928 1.00 97.12 80 GLU A N 1
ATOM 625 C CA . GLU A 1 80 ? -8.059 5.482 -3.655 1.00 97.12 80 GLU A CA 1
ATOM 626 C C . GLU A 1 80 ? -7.483 4.795 -2.404 1.00 97.12 80 GLU A C 1
ATOM 628 O O . GLU A 1 80 ? -8.233 4.343 -1.539 1.00 97.12 80 GLU A O 1
ATOM 633 N N . LEU A 1 81 ? -6.151 4.780 -2.251 1.00 95.56 81 LEU A N 1
ATOM 634 C CA . LEU A 1 81 ? -5.509 4.234 -1.056 1.00 95.56 81 LEU A CA 1
ATOM 635 C C . LEU A 1 81 ? -5.858 5.029 0.205 1.00 95.56 81 LEU A C 1
ATOM 637 O O . LEU A 1 81 ? -6.133 4.431 1.243 1.00 95.56 81 LEU A O 1
ATOM 641 N N . MET A 1 82 ? -5.837 6.362 0.148 1.00 92.94 82 MET A N 1
ATOM 642 C CA . MET A 1 82 ? -6.182 7.180 1.312 1.00 92.94 82 MET A CA 1
ATOM 643 C C . MET A 1 82 ? -7.628 6.957 1.749 1.00 92.94 82 MET A C 1
ATOM 645 O O . MET A 1 82 ? -7.875 6.845 2.949 1.00 92.94 82 MET A O 1
ATOM 649 N N . ASP A 1 83 ? -8.557 6.836 0.803 1.00 94.06 83 ASP A N 1
ATOM 650 C CA . ASP A 1 83 ? -9.961 6.550 1.094 1.00 94.06 83 ASP A CA 1
ATOM 651 C C . ASP A 1 83 ? -10.131 5.174 1.751 1.00 94.06 83 ASP A C 1
ATOM 653 O O . ASP A 1 83 ? -10.810 5.066 2.774 1.00 94.06 83 ASP A O 1
ATOM 657 N N . ALA A 1 84 ? -9.441 4.146 1.245 1.00 92.69 84 ALA A N 1
ATOM 658 C CA . ALA A 1 84 ? -9.449 2.815 1.851 1.00 92.69 84 ALA A CA 1
ATOM 659 C C . ALA A 1 84 ? -8.897 2.831 3.288 1.00 92.69 84 ALA A C 1
ATOM 661 O O . ALA A 1 84 ? -9.542 2.334 4.208 1.00 92.69 84 ALA A O 1
ATOM 662 N N . LEU A 1 85 ? -7.741 3.468 3.515 1.00 90.38 85 LEU A N 1
ATOM 663 C CA . LEU A 1 85 ? -7.144 3.586 4.853 1.00 90.38 85 LEU A CA 1
ATOM 664 C C . LEU A 1 85 ? -8.022 4.394 5.819 1.00 90.38 85 LEU A C 1
ATOM 666 O O . LEU A 1 85 ? -8.025 4.135 7.025 1.00 90.38 85 LEU A O 1
ATOM 670 N N . ASN A 1 86 ? -8.764 5.376 5.304 1.00 89.56 86 ASN A N 1
ATOM 671 C CA . ASN A 1 86 ? -9.688 6.169 6.103 1.00 89.56 86 ASN A CA 1
ATOM 672 C C . ASN A 1 86 ? -10.881 5.345 6.599 1.00 89.56 86 ASN A C 1
ATOM 674 O O . ASN A 1 86 ? -11.341 5.623 7.706 1.00 89.56 86 ASN A O 1
ATOM 678 N N . GLY A 1 87 ? -11.325 4.347 5.826 1.00 88.56 87 GLY A N 1
ATOM 679 C CA . GLY A 1 87 ? -12.436 3.449 6.155 1.00 88.56 87 GLY A CA 1
ATOM 680 C C . GLY A 1 87 ? -12.104 2.318 7.134 1.00 88.56 87 GLY A C 1
ATOM 681 O O . GLY A 1 87 ? -13.024 1.688 7.650 1.00 88.56 87 GLY A O 1
ATOM 682 N N . LEU A 1 88 ? -10.822 2.073 7.427 1.00 87.25 88 LEU A N 1
ATOM 683 C CA . LEU A 1 88 ? -10.420 1.010 8.351 1.00 87.25 88 LEU A CA 1
ATOM 684 C C . LEU A 1 88 ? -10.846 1.316 9.800 1.00 87.25 88 LEU A C 1
ATOM 686 O O . LEU A 1 88 ? -10.707 2.461 10.246 1.00 87.25 88 LEU A O 1
ATOM 690 N N . PRO A 1 89 ? -11.273 0.300 10.579 1.00 83.62 89 PRO A N 1
ATOM 691 C CA . PRO A 1 89 ? -11.716 0.446 11.967 1.00 83.62 89 PRO A CA 1
ATOM 692 C C . PRO A 1 89 ? -10.529 0.578 12.941 1.00 83.62 89 PRO A C 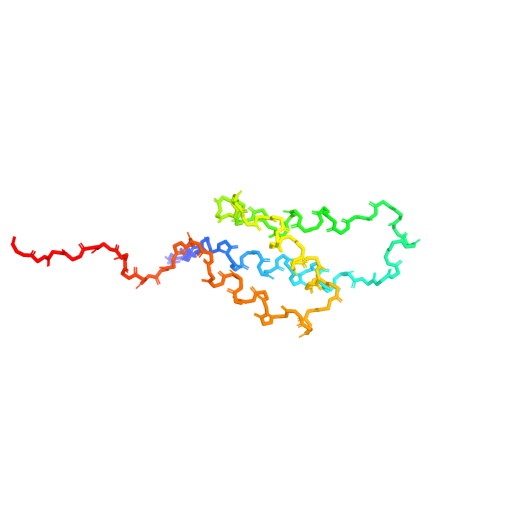1
ATOM 694 O O . PRO A 1 89 ? -10.406 -0.164 13.915 1.00 83.62 89 PRO A O 1
ATOM 697 N N . ILE A 1 90 ? -9.622 1.512 12.662 1.00 77.75 90 ILE A N 1
ATOM 698 C CA . ILE A 1 90 ? -8.421 1.763 13.462 1.00 77.75 90 ILE A CA 1
ATOM 699 C C . ILE A 1 90 ? -8.730 2.882 14.458 1.00 77.75 90 ILE A C 1
ATOM 701 O O . ILE A 1 90 ? -9.207 3.938 14.032 1.00 77.75 90 ILE A O 1
ATOM 705 N N . PRO A 1 91 ? -8.449 2.704 15.763 1.00 71.06 91 PRO A N 1
ATOM 706 C CA . PRO A 1 91 ? -8.608 3.768 16.746 1.00 71.06 91 PRO A CA 1
ATOM 707 C C . PRO A 1 91 ? -7.805 5.010 16.344 1.00 71.06 91 PRO A C 1
ATOM 709 O O . PRO A 1 91 ? -6.589 4.951 16.175 1.00 71.06 91 PRO A O 1
ATOM 712 N N . ARG A 1 92 ? -8.492 6.142 16.181 1.00 69.62 92 ARG A N 1
ATOM 713 C CA . ARG A 1 92 ? -7.877 7.449 15.925 1.00 69.62 92 ARG A CA 1
ATOM 714 C C . ARG A 1 92 ? -7.946 8.241 17.226 1.00 69.62 92 ARG A C 1
ATOM 716 O O . ARG A 1 92 ? -9.016 8.332 17.831 1.00 69.62 92 ARG A O 1
ATOM 723 N N . ASP A 1 93 ? -6.825 8.804 17.664 1.00 63.56 93 ASP A N 1
ATOM 724 C CA . ASP A 1 93 ? -6.795 9.643 18.863 1.00 63.56 93 ASP A CA 1
ATOM 725 C C . ASP A 1 93 ? -7.820 10.789 18.739 1.00 63.56 93 ASP A C 1
ATOM 727 O O . ASP A 1 93 ? -7.711 11.638 17.855 1.00 63.56 93 ASP A O 1
ATOM 731 N N . GLY A 1 94 ? -8.817 10.817 19.633 1.00 50.34 94 GLY A N 1
ATOM 732 C CA . GLY A 1 94 ? -9.792 11.910 19.742 1.00 50.34 94 GLY A CA 1
ATOM 733 C C . GLY A 1 94 ? -11.152 11.711 19.060 1.00 50.34 94 GLY A C 1
ATOM 734 O O . GLY A 1 94 ? -11.992 12.601 19.187 1.00 50.34 94 GLY A O 1
ATOM 735 N N . GLU A 1 95 ? -11.420 10.578 18.405 1.00 46.69 95 GLU A N 1
ATOM 736 C CA . GLU A 1 95 ? -12.779 10.266 17.937 1.00 46.69 95 GLU A CA 1
ATOM 737 C C . GLU A 1 95 ? -13.647 9.852 19.143 1.00 46.69 95 GLU A C 1
ATOM 739 O O . GLU A 1 95 ? -13.298 8.895 19.847 1.00 46.69 95 GLU A O 1
ATOM 744 N N . PRO A 1 96 ? -14.766 10.544 19.443 1.00 45.16 96 PRO A N 1
ATOM 745 C CA . PRO A 1 96 ? -15.720 10.027 20.408 1.00 45.16 96 PRO A CA 1
ATOM 746 C C . PRO A 1 96 ? -16.230 8.704 19.846 1.00 45.16 96 PRO A C 1
ATOM 748 O O . PRO A 1 96 ? -16.839 8.683 18.779 1.00 45.16 96 PRO A O 1
ATOM 751 N N . GLY A 1 97 ? -15.951 7.601 20.546 1.00 47.91 97 GLY A N 1
ATOM 752 C CA . GLY A 1 97 ? -16.536 6.317 20.194 1.00 47.91 97 GLY A CA 1
ATOM 753 C C . GLY A 1 97 ? -18.034 6.513 20.001 1.00 47.91 97 GLY A C 1
ATOM 754 O O . GLY A 1 97 ? -18.667 7.186 20.821 1.00 47.91 97 GLY A O 1
ATOM 755 N N . ASP A 1 98 ? -18.573 5.962 18.916 1.00 51.00 98 ASP A N 1
ATOM 756 C CA . ASP A 1 98 ? -20.008 5.856 18.651 1.00 51.00 98 ASP A CA 1
ATOM 757 C C . ASP A 1 98 ? -20.641 4.905 19.687 1.00 51.00 98 ASP A C 1
ATOM 759 O O . ASP A 1 98 ? -21.124 3.809 19.418 1.00 51.00 98 ASP A O 1
ATOM 763 N N . GLY A 1 99 ? -20.526 5.297 20.953 1.00 47.81 99 GLY A N 1
ATOM 764 C CA . GLY A 1 99 ? -21.228 4.767 22.090 1.00 47.81 99 GLY A CA 1
ATOM 765 C C . GLY A 1 99 ? -22.590 5.417 22.061 1.00 47.81 99 GLY A C 1
ATOM 766 O O . GLY A 1 99 ? -22.783 6.494 22.625 1.00 47.81 99 GLY A O 1
ATOM 767 N N . ALA A 1 100 ? -23.487 4.749 21.342 1.00 49.94 100 ALA A N 1
ATOM 768 C CA . ALA A 1 100 ? -24.931 4.840 21.433 1.00 49.94 100 ALA A CA 1
ATOM 769 C C . ALA A 1 100 ? -25.403 5.623 22.666 1.00 49.94 100 ALA A C 1
ATOM 771 O O . ALA A 1 100 ? -25.150 5.255 23.817 1.00 49.94 100 ALA A O 1
ATOM 772 N N . GLY A 1 101 ? -26.089 6.725 22.371 1.00 37.94 101 GLY A N 1
ATOM 773 C CA . GLY A 1 101 ? -26.503 7.734 23.322 1.00 37.94 101 GLY A CA 1
ATOM 774 C C . GLY A 1 101 ? -27.173 7.173 24.571 1.00 37.94 101 GLY A C 1
ATOM 775 O O . GLY A 1 101 ? -28.152 6.430 24.521 1.00 37.94 101 GLY A O 1
ATOM 776 N N . ALA A 1 102 ? -26.692 7.662 25.708 1.00 42.38 102 ALA A N 1
ATOM 777 C CA . ALA A 1 102 ? -27.540 7.883 26.858 1.00 42.38 102 ALA A CA 1
ATOM 778 C C . ALA A 1 102 ? -28.672 8.846 26.459 1.00 42.38 102 ALA A C 1
ATOM 780 O O . ALA A 1 102 ? -28.430 10.032 26.245 1.00 42.38 102 ALA A O 1
ATOM 781 N N . VAL A 1 103 ? -29.902 8.338 26.384 1.00 46.06 103 VAL A N 1
ATOM 782 C CA . VAL A 1 103 ? -31.131 9.127 26.528 1.00 46.06 103 VAL A CA 1
ATOM 783 C C . VAL A 1 103 ? -32.193 8.281 27.234 1.00 46.06 103 VAL A C 1
ATOM 785 O O . VAL A 1 103 ? -32.623 7.261 26.704 1.00 46.06 103 VAL A O 1
ATOM 788 N N . GLY A 1 104 ? -32.633 8.746 28.408 1.00 41.94 104 GLY A N 1
ATOM 789 C CA . GLY A 1 104 ? -33.860 8.301 29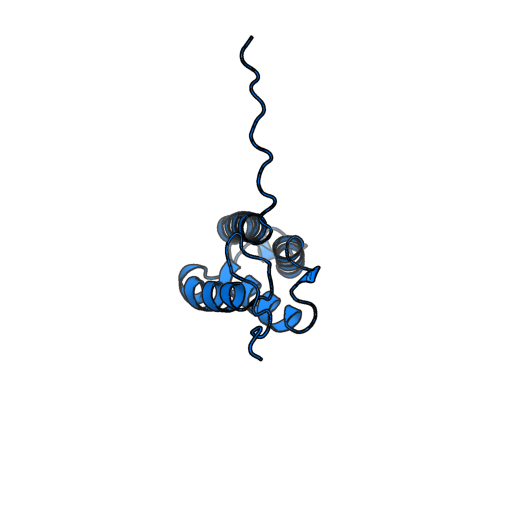.081 1.00 41.94 104 GLY A CA 1
ATOM 790 C C . GLY A 1 104 ? -33.660 7.639 30.429 1.00 41.94 104 GLY A C 1
ATOM 791 O O . GLY A 1 104 ? -33.677 6.393 30.455 1.00 41.94 104 GLY A O 1
#

pLDDT: mean 82.89, std 19.15, range [37.94, 98.44]

Secondary structure (DSSP, 8-state):
-----PPP----HHHHHHHHHHHHHHH--TTHHHH-TT--HHHHHHHHHGGGGGG-TTTHHHHHHHHHHHHH-HHHHHHHHHHHHHHS----TTPPP-------

Sequence (104 aa):
MTDHTTPAKQDDPIADMRVRLGLVALSYFPEIHAVEPDYRLTDDVAWVLEPIAEFIAEEGSTLAELVARTVIDPTAYREELMDALNGLPIPRDGEPGDGAGAVG

Organism: NCBI:txid337480